Protein AF-A0A8S0PLY7-F1 (afdb_monomer_lite)

Secondary structure (DSSP, 8-state):
------------PPPP-PPPPP---TT-S-PPP-SSTTSPPPPPPPPPPPPPPPPPSS----S------PPPHHHHHHTT-

Foldseek 3Di:
DDDDDDDPPPDDDDDDDDDPDDPDDPPPDDDDDPDPVSDDPDDDDDPPDDDDDDDDPDDCPPDPPPDPPDDDPVVVVVVVD

pLDDT: mean 73.98, std 10.63, range [44.0, 92.69]

Organism: NCBI:txid158383

Structure (mmCIF, N/CA/C/O backbone):
data_AF-A0A8S0PLY7-F1
#
_entry.id   AF-A0A8S0PLY7-F1
#
loop_
_atom_site.group_PDB
_atom_site.id
_atom_site.type_symbol
_atom_site.label_atom_id
_atom_site.label_alt_id
_atom_site.label_comp_id
_atom_site.label_asym_id
_atom_site.label_entity_id
_atom_site.label_seq_id
_atom_site.pdbx_PDB_ins_code
_atom_site.Cartn_x
_atom_site.Cartn_y
_atom_site.Cartn_z
_atom_site.occupancy
_atom_site.B_iso_or_equiv
_atom_site.auth_seq_id
_atom_site.auth_comp_id
_atom_site.auth_asym_id
_atom_site.auth_atom_id
_atom_site.pdbx_PDB_model_num
ATOM 1 N N . MET A 1 1 ? 18.155 29.746 34.401 1.00 44.00 1 MET A N 1
ATOM 2 C CA . MET A 1 1 ? 19.091 29.958 33.272 1.00 44.00 1 MET A CA 1
ATOM 3 C C . MET A 1 1 ? 20.002 28.752 33.273 1.00 44.00 1 MET A C 1
ATOM 5 O O . MET A 1 1 ? 21.119 28.816 33.768 1.00 44.00 1 MET A O 1
ATOM 9 N N . ASP A 1 2 ? 19.464 27.621 32.843 1.00 45.44 2 ASP A N 1
ATOM 10 C CA . ASP A 1 2 ? 20.130 26.334 32.985 1.00 45.44 2 ASP A CA 1
ATOM 11 C C . ASP A 1 2 ? 21.057 26.144 31.781 1.00 45.44 2 ASP A C 1
ATOM 13 O O . ASP A 1 2 ? 20.617 26.147 30.630 1.00 45.44 2 ASP A O 1
ATOM 17 N N . SER A 1 3 ? 22.363 26.100 32.043 1.00 60.62 3 SER A N 1
ATOM 18 C CA . SER A 1 3 ? 23.399 25.946 31.028 1.00 60.62 3 SER A CA 1
ATOM 19 C C . SER A 1 3 ? 23.495 24.483 30.595 1.00 60.62 3 SER A C 1
ATOM 21 O O . SER A 1 3 ? 23.653 23.576 31.410 1.00 60.62 3 SER A O 1
ATOM 23 N N . ILE A 1 4 ? 23.415 24.239 29.286 1.00 64.50 4 ILE A N 1
ATOM 24 C CA . ILE A 1 4 ? 23.660 22.913 28.715 1.00 64.50 4 ILE A CA 1
ATOM 25 C C . ILE A 1 4 ? 25.165 22.647 28.789 1.00 64.50 4 ILE A C 1
ATOM 27 O O . ILE A 1 4 ? 25.953 23.189 28.013 1.00 64.50 4 ILE A O 1
ATOM 31 N N . ALA A 1 5 ? 25.570 21.823 29.752 1.00 65.25 5 ALA A N 1
ATOM 32 C CA . ALA A 1 5 ? 26.925 21.316 29.855 1.00 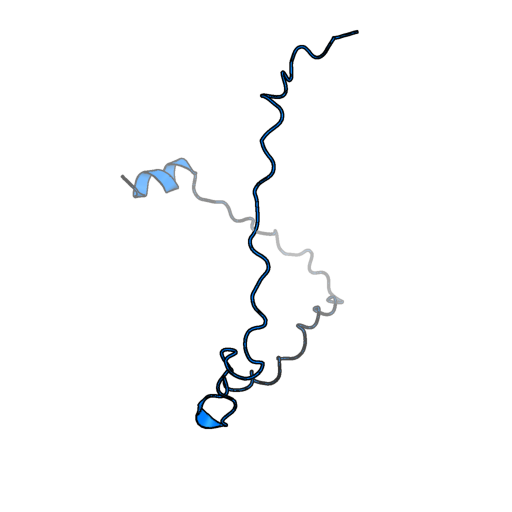65.25 5 ALA A CA 1
ATOM 33 C C . ALA A 1 5 ? 27.155 20.208 28.813 1.00 65.25 5 ALA A C 1
ATOM 35 O O . ALA A 1 5 ? 26.571 19.133 28.892 1.00 65.25 5 ALA A O 1
ATOM 36 N N . GLY A 1 6 ? 28.066 20.472 27.874 1.00 63.75 6 GLY A N 1
ATOM 37 C CA . GLY A 1 6 ? 28.916 19.443 27.279 1.00 63.75 6 GLY A CA 1
ATOM 38 C C . GLY A 1 6 ? 28.350 18.663 26.093 1.00 63.75 6 GLY A C 1
ATOM 39 O O . GLY A 1 6 ? 27.883 17.540 26.238 1.00 63.75 6 GLY A O 1
ATOM 40 N N . ILE A 1 7 ? 28.611 19.161 24.885 1.00 65.62 7 ILE A N 1
ATOM 41 C CA . ILE A 1 7 ? 28.996 18.272 23.782 1.00 65.62 7 ILE A CA 1
ATOM 42 C C . ILE A 1 7 ? 30.431 18.620 23.414 1.00 65.62 7 ILE A C 1
ATOM 44 O O . ILE A 1 7 ? 30.702 19.566 22.679 1.00 65.62 7 ILE A O 1
ATOM 48 N N . MET A 1 8 ? 31.375 17.870 23.979 1.00 65.69 8 MET A N 1
ATOM 49 C CA . MET A 1 8 ? 32.762 17.921 23.542 1.00 65.69 8 MET A CA 1
ATOM 50 C C . MET A 1 8 ? 32.823 17.189 22.198 1.00 65.69 8 MET A C 1
ATOM 52 O O . MET A 1 8 ? 32.856 15.958 22.157 1.00 65.69 8 MET A O 1
ATOM 56 N N . LEU A 1 9 ? 32.732 17.947 21.099 1.00 63.28 9 LEU A N 1
ATOM 57 C CA . LEU A 1 9 ? 32.851 17.426 19.738 1.00 63.28 9 LEU A CA 1
ATOM 58 C C . LEU A 1 9 ? 34.216 16.743 19.620 1.00 63.28 9 LEU A C 1
ATOM 60 O O . LEU A 1 9 ? 35.259 17.394 19.586 1.00 63.28 9 LEU A O 1
ATOM 64 N N . ARG A 1 10 ? 34.203 15.409 19.642 1.00 63.34 10 ARG A N 1
ATOM 65 C CA . ARG A 1 10 ? 35.396 14.584 19.463 1.00 63.34 10 ARG A CA 1
ATOM 66 C C . ARG A 1 10 ? 36.045 14.986 18.134 1.00 63.34 10 ARG A C 1
ATOM 68 O O . ARG A 1 10 ? 35.366 14.962 17.117 1.00 63.34 10 ARG A O 1
ATOM 75 N N . SER A 1 11 ? 37.312 15.403 18.223 1.00 66.62 11 SER A N 1
ATOM 76 C CA . SER A 1 11 ? 38.319 15.698 17.183 1.00 66.62 11 SER A CA 1
ATOM 77 C C . SER A 1 11 ? 37.852 15.856 15.728 1.00 66.62 11 SER A C 1
ATOM 79 O O . SER A 1 11 ? 37.258 14.940 15.166 1.00 66.62 11 SER A O 1
ATOM 81 N N . LEU A 1 12 ? 38.289 16.941 15.071 1.00 68.94 12 LEU A N 1
ATOM 82 C CA . LEU A 1 12 ? 38.223 17.124 13.613 1.00 68.94 12 LEU A CA 1
ATOM 83 C C . LEU A 1 12 ? 38.699 15.853 12.887 1.00 68.94 12 LEU A C 1
ATOM 85 O O . LEU A 1 12 ? 39.889 15.530 12.888 1.00 68.94 12 LEU A O 1
ATOM 89 N N . LEU A 1 13 ? 37.754 15.104 12.315 1.00 72.12 13 LEU A N 1
ATOM 90 C CA . LEU A 1 13 ? 38.051 13.869 11.600 1.00 72.12 13 LEU A CA 1
ATOM 91 C C . LEU A 1 13 ? 38.826 14.200 10.326 1.00 72.12 13 LEU A C 1
ATOM 93 O O . LEU A 1 13 ? 38.538 15.179 9.637 1.00 72.12 13 LEU A O 1
ATOM 97 N N . LYS A 1 14 ? 39.823 13.369 10.011 1.00 77.00 14 LYS A N 1
ATOM 98 C CA . LYS A 1 14 ? 40.588 13.513 8.773 1.00 77.00 14 LYS A CA 1
ATOM 99 C C . LYS A 1 14 ? 39.648 13.329 7.572 1.00 77.00 14 LYS A C 1
ATOM 101 O O . LYS A 1 14 ? 38.852 12.388 7.588 1.00 77.00 14 LYS A O 1
ATOM 106 N N . PRO A 1 15 ? 39.753 14.172 6.530 1.00 74.31 15 PRO A N 1
ATOM 107 C CA . PRO A 1 15 ? 39.008 13.977 5.294 1.00 74.31 15 PRO A CA 1
ATOM 108 C C . PRO A 1 15 ? 39.333 12.611 4.683 1.00 74.31 15 PRO A C 1
ATOM 110 O O . PRO A 1 15 ? 40.500 12.225 4.590 1.00 74.31 15 PRO A O 1
ATOM 113 N N . ILE A 1 16 ? 38.302 11.880 4.265 1.00 78.00 16 ILE A N 1
ATOM 114 C CA . ILE A 1 16 ? 38.465 10.603 3.569 1.00 78.00 16 ILE A CA 1
ATOM 115 C C . ILE A 1 16 ? 38.804 10.909 2.108 1.00 78.00 16 ILE A C 1
ATOM 117 O O . ILE A 1 16 ? 38.050 11.596 1.422 1.00 78.00 16 ILE A O 1
ATOM 121 N N . SER A 1 17 ? 39.944 10.401 1.633 1.00 78.12 17 SER A N 1
ATOM 122 C CA . SER A 1 17 ? 40.315 10.464 0.218 1.00 78.12 17 SER A CA 1
ATOM 123 C C . SER A 1 17 ? 39.481 9.447 -0.557 1.00 78.12 17 SER A C 1
ATOM 125 O O . SER A 1 17 ? 39.680 8.238 -0.429 1.00 78.12 17 SER A O 1
ATOM 127 N N . THR A 1 18 ? 38.518 9.931 -1.338 1.00 77.94 18 THR A N 1
ATOM 128 C CA . THR A 1 18 ? 37.780 9.106 -2.293 1.00 77.94 18 THR A CA 1
ATOM 129 C C . THR A 1 18 ? 38.541 9.074 -3.616 1.00 77.94 18 THR A C 1
ATOM 131 O O . THR A 1 18 ? 38.997 10.102 -4.118 1.00 77.94 18 THR A O 1
ATOM 134 N N . LYS A 1 19 ? 38.716 7.877 -4.184 1.00 80.12 19 LYS A N 1
ATOM 135 C CA . LYS A 1 19 ? 39.219 7.740 -5.555 1.00 80.12 19 LYS A CA 1
ATOM 136 C C . LYS A 1 19 ? 38.141 8.257 -6.518 1.00 80.12 19 LYS A C 1
ATOM 138 O O . LYS A 1 19 ? 36.970 7.946 -6.295 1.00 80.12 19 LYS A O 1
ATOM 143 N N . PRO A 1 20 ? 38.493 9.021 -7.567 1.00 72.25 20 PRO A N 1
ATOM 144 C CA . PRO A 1 20 ? 37.536 9.354 -8.611 1.00 72.25 20 PRO A CA 1
ATOM 145 C C . PRO A 1 20 ? 37.074 8.058 -9.281 1.00 72.25 20 PRO A C 1
ATOM 147 O O . PRO A 1 20 ? 37.900 7.199 -9.596 1.00 72.25 20 PRO A O 1
ATOM 150 N N . MET A 1 21 ? 35.758 7.913 -9.451 1.00 64.75 21 MET A N 1
ATOM 151 C CA . MET A 1 21 ? 35.176 6.816 -10.221 1.00 64.75 21 MET A CA 1
ATOM 152 C C . MET A 1 21 ? 35.812 6.850 -11.615 1.00 64.75 21 MET A C 1
ATOM 154 O O . MET A 1 21 ? 35.814 7.901 -12.264 1.00 64.75 21 MET A O 1
ATOM 158 N N . GLY A 1 22 ? 36.409 5.734 -12.039 1.00 64.50 22 GLY A N 1
ATOM 159 C CA . GLY A 1 22 ? 36.816 5.570 -13.430 1.00 64.50 22 GLY A CA 1
ATOM 160 C C . GLY A 1 22 ? 35.603 5.797 -14.327 1.00 64.50 22 GLY A C 1
ATOM 161 O O . GLY A 1 22 ? 34.470 5.564 -13.909 1.00 64.50 22 GLY A O 1
ATOM 162 N N . LYS A 1 23 ? 35.828 6.309 -15.538 1.00 64.06 23 LYS A N 1
ATOM 163 C CA . LYS A 1 23 ? 34.795 6.277 -16.572 1.00 64.06 23 LYS A CA 1
ATOM 164 C C . LYS A 1 23 ? 34.570 4.802 -16.892 1.00 64.06 23 LYS A C 1
ATOM 166 O O . LYS A 1 23 ? 35.371 4.229 -17.619 1.00 64.06 23 LYS A O 1
ATOM 171 N N . ASP A 1 24 ? 33.574 4.202 -16.251 1.00 60.31 24 ASP A N 1
ATOM 172 C CA . ASP A 1 24 ? 33.067 2.897 -16.648 1.00 60.31 24 ASP A CA 1
ATOM 173 C C . ASP A 1 24 ? 32.603 3.037 -18.098 1.00 60.31 24 ASP A C 1
ATOM 175 O O . ASP A 1 24 ? 31.840 3.953 -18.422 1.00 60.31 24 ASP A O 1
ATOM 179 N N . ASP A 1 25 ? 33.143 2.182 -18.967 1.00 61.47 25 ASP A N 1
ATOM 180 C CA . ASP A 1 25 ? 32.674 2.013 -20.335 1.00 61.47 25 ASP A CA 1
ATOM 181 C C . ASP A 1 25 ? 31.144 1.907 -20.318 1.00 61.47 25 ASP A C 1
ATOM 183 O O . ASP A 1 25 ? 30.563 1.115 -19.572 1.00 61.47 25 ASP A O 1
ATOM 187 N N . GLU A 1 26 ? 30.495 2.745 -21.124 1.00 61.12 26 GLU A N 1
ATOM 188 C CA . GLU A 1 26 ? 29.062 3.072 -21.077 1.00 61.12 26 GLU A CA 1
ATOM 189 C C . GLU A 1 26 ? 28.122 1.883 -21.402 1.00 61.12 26 GLU A C 1
ATOM 191 O O . GLU A 1 26 ? 26.907 2.055 -21.503 1.00 61.12 26 GLU A O 1
ATOM 196 N N . ASP A 1 27 ? 28.657 0.664 -21.510 1.00 60.75 27 ASP A N 1
ATOM 197 C CA . ASP A 1 27 ? 27.977 -0.526 -22.024 1.00 60.75 27 ASP A CA 1
ATOM 198 C C . ASP A 1 27 ? 27.913 -1.722 -21.053 1.00 60.75 27 ASP A C 1
ATOM 200 O O . ASP A 1 27 ? 27.267 -2.721 -21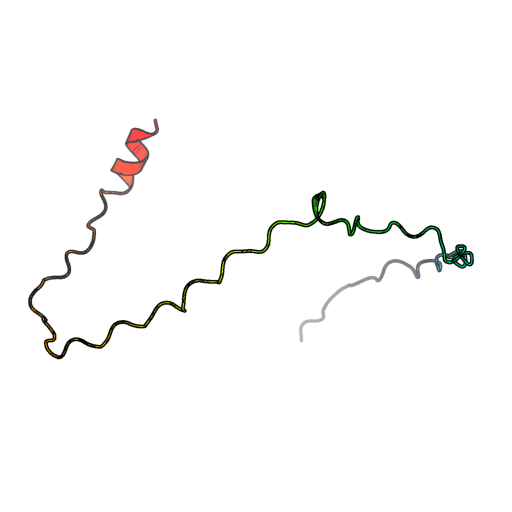.377 1.00 60.75 27 ASP A O 1
ATOM 204 N N . GLU A 1 28 ? 28.491 -1.648 -19.845 1.00 67.06 28 GLU A N 1
ATOM 205 C CA . GLU A 1 28 ? 28.424 -2.747 -18.855 1.00 67.06 28 GLU A CA 1
ATOM 206 C C . GLU A 1 28 ? 27.588 -2.402 -17.610 1.00 67.06 28 GLU A C 1
ATOM 208 O O . GLU A 1 28 ? 27.868 -2.790 -16.477 1.00 67.06 28 GLU A O 1
ATOM 213 N N . HIS A 1 29 ? 26.494 -1.670 -17.806 1.00 74.81 29 HIS A N 1
ATOM 214 C CA . HIS A 1 29 ? 25.480 -1.529 -16.766 1.00 74.81 29 HIS A CA 1
ATOM 215 C C . HIS A 1 29 ? 24.528 -2.730 -16.777 1.00 74.81 29 HIS A C 1
ATOM 217 O O . HIS A 1 29 ? 23.987 -3.111 -17.817 1.00 74.81 29 HIS A O 1
ATOM 223 N N . ALA A 1 30 ? 24.274 -3.310 -15.599 1.00 77.50 30 ALA A N 1
ATOM 224 C CA . ALA A 1 30 ? 23.298 -4.383 -15.432 1.00 77.50 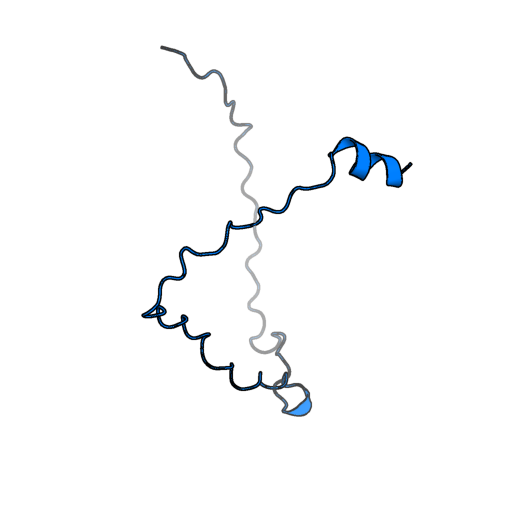30 ALA A CA 1
ATOM 225 C C . ALA A 1 30 ? 21.926 -3.956 -15.990 1.00 77.50 30 ALA A C 1
ATOM 227 O O . ALA A 1 30 ? 21.260 -3.071 -15.447 1.00 77.50 30 ALA A O 1
ATOM 228 N N . LYS A 1 31 ? 21.499 -4.589 -17.089 1.00 82.12 31 LYS A N 1
ATOM 229 C CA . LYS A 1 31 ? 20.249 -4.272 -17.786 1.00 82.12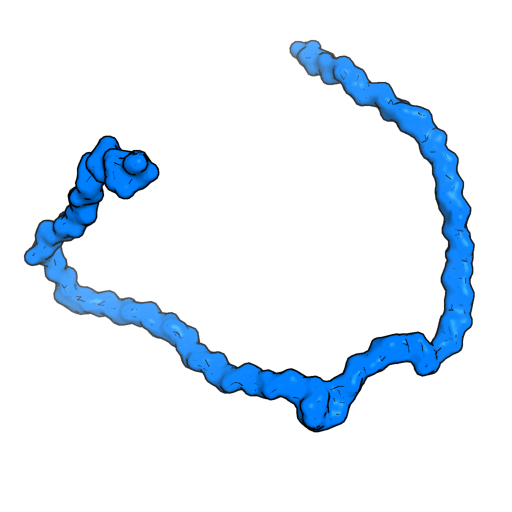 31 LYS A CA 1
ATOM 230 C C . LYS A 1 31 ? 19.165 -5.265 -17.395 1.00 82.12 31 LYS A C 1
ATOM 232 O O . LYS A 1 31 ? 19.364 -6.477 -17.442 1.00 82.12 31 LYS A O 1
ATOM 237 N N . THR A 1 32 ? 17.997 -4.758 -17.019 1.00 84.06 32 THR A N 1
ATOM 238 C CA . THR A 1 32 ? 16.853 -5.618 -16.716 1.00 84.06 32 THR A CA 1
ATOM 239 C C . THR A 1 32 ? 16.356 -6.317 -17.991 1.00 84.06 32 THR A C 1
ATOM 241 O O . THR A 1 32 ? 16.277 -5.690 -19.057 1.00 84.06 32 THR A O 1
ATOM 244 N N . PRO A 1 33 ? 16.020 -7.619 -17.918 1.00 89.12 33 PRO A N 1
ATOM 245 C CA . PRO A 1 33 ? 15.557 -8.363 -19.080 1.00 89.12 33 PRO A CA 1
ATOM 246 C C . PRO A 1 33 ? 14.209 -7.801 -19.551 1.00 89.12 33 PRO A C 1
ATOM 248 O O . PRO A 1 33 ? 13.248 -7.696 -18.787 1.00 89.12 33 PRO A O 1
ATOM 251 N N . THR A 1 34 ? 14.156 -7.393 -20.819 1.00 84.31 34 THR A N 1
ATOM 252 C CA . THR A 1 34 ? 13.023 -6.662 -21.418 1.00 84.31 34 THR A CA 1
ATOM 253 C C . THR A 1 34 ? 12.113 -7.548 -22.277 1.00 84.31 34 THR A C 1
ATOM 255 O O . THR A 1 34 ? 11.129 -7.046 -22.833 1.00 84.31 34 THR A O 1
ATOM 258 N N . SER A 1 35 ? 12.432 -8.845 -22.396 1.00 90.69 35 SER A N 1
ATOM 259 C CA . SER A 1 35 ? 11.661 -9.808 -23.185 1.00 90.69 35 SER A CA 1
ATOM 260 C C . SER A 1 35 ? 10.252 -10.000 -22.614 1.00 90.69 35 SER A C 1
ATOM 262 O O . SER A 1 35 ? 9.980 -9.724 -21.444 1.00 90.69 35 SER A O 1
ATOM 264 N N . ALA A 1 36 ? 9.318 -10.433 -23.464 1.00 87.19 36 ALA A N 1
ATOM 265 C CA . ALA A 1 36 ? 7.933 -10.657 -23.050 1.00 87.19 36 ALA A CA 1
ATOM 266 C C . ALA A 1 36 ? 7.829 -11.754 -21.977 1.00 87.19 36 ALA A C 1
ATOM 268 O O . ALA A 1 36 ? 7.045 -11.606 -21.044 1.00 87.19 36 ALA A O 1
ATOM 269 N N . ASP A 1 37 ? 8.676 -12.782 -22.070 1.00 88.12 37 ASP A N 1
ATOM 270 C CA . ASP A 1 37 ? 8.687 -13.933 -21.160 1.00 88.12 37 ASP A CA 1
ATOM 271 C C . ASP A 1 37 ? 9.253 -13.600 -19.772 1.00 88.12 37 ASP A C 1
ATOM 273 O O . ASP A 1 37 ? 8.897 -14.240 -18.786 1.00 88.12 37 ASP A O 1
ATOM 277 N N . SER A 1 38 ? 10.110 -12.576 -19.669 1.00 90.44 38 SER A N 1
ATOM 278 C CA . SER A 1 38 ? 10.632 -12.078 -18.389 1.00 90.44 38 SER A CA 1
ATOM 279 C C . SER A 1 38 ? 9.803 -10.932 -17.806 1.00 90.44 38 SER A C 1
ATOM 281 O O . SER A 1 38 ? 10.102 -10.441 -16.714 1.00 90.44 38 SER A O 1
ATOM 283 N N . ARG A 1 39 ? 8.785 -10.447 -18.529 1.00 86.50 39 ARG A N 1
ATOM 284 C CA . ARG A 1 39 ? 7.958 -9.326 -18.085 1.00 86.50 39 ARG A CA 1
ATOM 285 C C . ARG A 1 39 ? 7.001 -9.802 -16.998 1.00 86.50 39 ARG A C 1
ATOM 287 O O . ARG A 1 39 ? 6.202 -10.707 -17.214 1.00 86.50 39 ARG A O 1
ATOM 294 N N . ILE A 1 40 ? 7.025 -9.125 -15.852 1.00 86.56 40 ILE A N 1
ATOM 295 C CA . ILE A 1 40 ? 6.052 -9.356 -14.780 1.00 86.56 40 ILE A CA 1
ATOM 296 C C . ILE A 1 40 ? 4.635 -9.178 -15.361 1.00 86.56 40 ILE A C 1
ATOM 298 O O . ILE A 1 40 ? 4.376 -8.145 -15.997 1.00 86.56 40 ILE A O 1
ATOM 302 N N . PRO A 1 41 ? 3.720 -10.150 -15.173 1.00 85.56 41 PRO A N 1
ATOM 303 C CA . PRO A 1 41 ? 2.346 -10.036 -15.644 1.00 85.56 41 PRO A CA 1
ATOM 304 C C . PRO A 1 41 ? 1.719 -8.720 -15.184 1.00 85.56 41 PRO A C 1
ATOM 306 O O . PRO A 1 41 ? 1.852 -8.324 -14.024 1.00 85.56 41 PRO A O 1
ATOM 309 N N . ARG A 1 42 ? 1.041 -8.016 -16.097 1.00 80.75 42 ARG A N 1
ATOM 310 C CA . ARG A 1 42 ? 0.364 -6.767 -15.737 1.00 80.75 42 ARG A CA 1
ATOM 311 C C . ARG A 1 42 ? -0.700 -7.071 -14.690 1.00 80.75 42 ARG A C 1
ATOM 313 O O . ARG A 1 42 ? -1.503 -7.984 -14.873 1.00 80.75 42 ARG A O 1
ATOM 320 N N . MET A 1 43 ? -0.707 -6.282 -13.616 1.00 75.19 43 MET A N 1
ATOM 321 C CA . MET A 1 43 ? -1.783 -6.325 -12.634 1.00 75.19 43 MET A CA 1
ATOM 322 C C . MET A 1 43 ? -3.116 -6.145 -13.362 1.00 75.19 43 MET A C 1
ATOM 324 O O . MET A 1 43 ? -3.247 -5.272 -14.225 1.00 75.19 43 MET A O 1
ATOM 328 N N . LEU A 1 44 ? -4.085 -7.000 -13.030 1.00 79.75 44 LEU A N 1
ATOM 329 C CA . LEU A 1 44 ? -5.459 -6.879 -13.506 1.00 79.75 44 LEU A CA 1
ATOM 330 C C . LEU A 1 44 ? -5.959 -5.452 -13.249 1.00 79.75 44 LEU A C 1
ATOM 332 O O . LEU A 1 44 ? -5.510 -4.798 -12.304 1.00 79.75 44 LEU A O 1
ATOM 336 N N . ALA A 1 45 ? -6.876 -4.968 -14.092 1.00 87.06 45 ALA A N 1
ATOM 337 C CA . ALA A 1 45 ? -7.472 -3.651 -13.902 1.00 87.06 45 ALA A CA 1
ATOM 338 C C . ALA A 1 45 ? -7.945 -3.516 -12.447 1.00 87.06 45 ALA A C 1
ATOM 340 O O . ALA A 1 45 ? -8.711 -4.352 -11.963 1.00 87.06 45 ALA A O 1
ATOM 341 N N . CYS A 1 46 ? -7.427 -2.500 -11.749 1.00 82.12 46 CYS A N 1
ATOM 342 C CA . CYS A 1 46 ? -7.758 -2.265 -10.351 1.00 82.12 46 CYS A CA 1
ATOM 343 C C . CYS A 1 46 ? -9.286 -2.191 -10.230 1.00 82.12 46 CYS A C 1
ATOM 345 O O . CYS A 1 46 ? -9.908 -1.463 -11.018 1.00 82.12 46 CYS A O 1
ATOM 347 N N . PRO A 1 47 ? -9.913 -2.944 -9.307 1.00 87.69 47 PRO A N 1
ATOM 348 C CA . PRO A 1 47 ? -11.345 -2.828 -9.117 1.00 87.69 47 PRO A CA 1
ATOM 349 C C . PRO A 1 47 ? -11.696 -1.366 -8.800 1.00 87.69 47 PRO A C 1
ATOM 351 O O . PRO A 1 47 ? -10.891 -0.647 -8.198 1.00 87.69 47 PRO A O 1
ATOM 354 N N . PRO A 1 48 ? -12.885 -0.893 -9.207 1.00 88.75 48 PRO A N 1
ATOM 355 C CA . PRO A 1 48 ? -13.299 0.473 -8.930 1.00 88.75 48 PRO A CA 1
ATOM 356 C C . PRO A 1 48 ? -13.233 0.757 -7.427 1.00 88.75 48 PRO A C 1
ATOM 358 O O . PRO A 1 48 ? -13.517 -0.120 -6.607 1.00 88.75 48 PRO A O 1
ATOM 361 N N . ALA A 1 49 ? -12.888 1.998 -7.075 1.00 91.94 49 ALA A N 1
ATOM 362 C CA . ALA A 1 49 ? -12.773 2.419 -5.685 1.00 91.94 49 ALA A CA 1
ATOM 363 C C . ALA A 1 49 ? -14.031 2.025 -4.882 1.00 91.94 49 ALA A C 1
ATOM 365 O O . ALA A 1 49 ? -15.154 2.232 -5.370 1.00 91.94 49 ALA A O 1
ATOM 366 N N . PRO A 1 50 ? -13.874 1.489 -3.656 1.00 92.69 50 PRO A N 1
ATOM 367 C CA . PRO A 1 50 ? -15.002 1.183 -2.791 1.00 92.69 50 PRO A CA 1
ATOM 368 C C . PRO A 1 50 ? -15.926 2.395 -2.655 1.00 92.69 50 PRO A C 1
ATOM 370 O O . PRO A 1 50 ? -15.517 3.478 -2.231 1.00 92.69 50 PRO A O 1
ATOM 373 N N . LYS A 1 51 ? -17.196 2.229 -3.034 1.00 91.31 51 LYS A N 1
ATOM 374 C CA . LYS A 1 51 ? -18.182 3.307 -2.939 1.00 91.31 51 LYS A CA 1
ATOM 375 C C . LYS A 1 51 ? -18.632 3.446 -1.490 1.00 91.31 51 LYS A C 1
ATOM 377 O O . LYS A 1 51 ? -19.087 2.479 -0.878 1.00 91.31 51 LYS A O 1
ATOM 382 N N . LYS A 1 52 ? -18.563 4.667 -0.953 1.00 89.38 52 LYS A N 1
ATOM 383 C CA . LYS A 1 52 ? -19.147 4.992 0.354 1.00 89.38 52 LYS A CA 1
ATOM 384 C C . LYS A 1 52 ? -20.634 4.623 0.334 1.00 89.38 52 LYS A C 1
ATOM 386 O O . LYS A 1 52 ? -21.345 4.965 -0.613 1.00 89.38 52 LYS A O 1
ATOM 391 N N . ARG A 1 53 ? -21.109 3.909 1.359 1.00 84.12 53 ARG A N 1
ATOM 392 C CA . ARG A 1 53 ? -22.533 3.557 1.470 1.00 84.12 53 ARG A CA 1
ATOM 393 C C . ARG A 1 53 ? -23.367 4.839 1.482 1.00 84.12 53 ARG A C 1
ATOM 395 O O . ARG A 1 53 ? -23.034 5.781 2.201 1.00 84.12 53 ARG A O 1
ATOM 402 N N . LYS A 1 54 ? -24.455 4.866 0.703 1.00 85.88 54 LYS A N 1
ATOM 403 C CA . LYS A 1 54 ? -25.453 5.938 0.802 1.00 85.88 54 LYS A CA 1
ATOM 404 C C . LYS A 1 54 ? -26.029 5.945 2.224 1.00 85.88 54 LYS A C 1
ATOM 406 O O . LYS A 1 54 ? -26.278 4.859 2.758 1.00 85.88 54 LYS A O 1
ATOM 411 N N . PRO A 1 55 ? -26.232 7.124 2.836 1.00 79.88 55 PRO A N 1
ATOM 412 C CA . PRO A 1 55 ? -26.918 7.198 4.115 1.00 79.88 55 PRO A CA 1
ATOM 413 C C . PRO A 1 55 ? -28.314 6.588 3.960 1.00 79.88 55 PRO A C 1
ATOM 415 O O . PRO A 1 55 ? -29.016 6.856 2.985 1.00 79.88 55 PRO A O 1
ATOM 418 N N . SER A 1 56 ? -28.692 5.725 4.902 1.00 77.31 56 SER A N 1
ATOM 419 C CA . SER A 1 56 ? -30.061 5.219 4.986 1.00 77.31 56 SER A CA 1
ATOM 420 C C . SER A 1 56 ? -30.991 6.392 5.294 1.00 77.31 56 SER A C 1
ATOM 422 O O . SER A 1 56 ? -30.722 7.147 6.226 1.00 77.31 56 SER A O 1
ATOM 424 N N . SER A 1 57 ? -32.100 6.526 4.564 1.00 72.19 57 SER A N 1
ATOM 425 C CA . SER A 1 57 ? -33.183 7.459 4.920 1.00 72.19 57 SER A CA 1
ATOM 426 C C . SER A 1 57 ? -33.891 7.060 6.218 1.00 72.19 57 SER A C 1
ATOM 428 O O . SER A 1 57 ? -34.626 7.852 6.800 1.00 72.19 57 SER A O 1
ATOM 430 N N . ARG A 1 58 ? -33.658 5.831 6.690 1.00 70.75 58 ARG A N 1
ATOM 431 C CA . ARG A 1 58 ? -34.221 5.277 7.914 1.00 70.75 58 ARG A CA 1
ATOM 432 C C . ARG A 1 58 ? -33.092 5.070 8.919 1.00 70.75 58 ARG A C 1
ATOM 434 O O . ARG A 1 58 ? -32.342 4.094 8.837 1.00 70.75 58 ARG A O 1
ATOM 441 N N . CYS A 1 59 ? -32.936 6.018 9.839 1.00 61.38 59 CYS A N 1
ATOM 442 C CA . CYS A 1 59 ? -32.093 5.828 11.009 1.00 61.38 59 CYS A CA 1
ATOM 443 C C . CYS A 1 59 ? -32.820 4.883 11.975 1.00 61.38 59 CYS A C 1
ATOM 445 O O . CYS A 1 59 ? -33.767 5.280 12.650 1.00 61.38 59 CYS A O 1
ATOM 447 N N . HIS A 1 60 ? -32.423 3.613 12.009 1.00 66.31 60 HIS A N 1
ATOM 448 C CA . HIS A 1 60 ? -32.927 2.672 13.003 1.00 66.31 60 HIS A CA 1
ATOM 449 C C . HIS A 1 60 ? -32.142 2.853 14.312 1.00 66.31 60 HIS A C 1
ATOM 451 O O . HIS A 1 60 ? -31.189 2.124 14.567 1.00 66.31 60 HIS A O 1
ATOM 457 N N . TYR A 1 61 ? -32.563 3.793 15.165 1.00 61.88 61 TYR A N 1
ATOM 458 C CA . TYR A 1 61 ? -32.149 3.882 16.581 1.00 61.88 61 TYR A CA 1
ATOM 459 C C . TYR A 1 61 ? -32.810 2.785 17.448 1.00 61.88 61 TYR A C 1
ATOM 461 O O . TYR A 1 61 ? -33.190 3.021 18.588 1.00 61.88 61 TYR A O 1
ATOM 469 N N . ALA A 1 62 ? -33.016 1.587 16.899 1.00 64.00 62 ALA A N 1
ATOM 470 C CA . ALA A 1 62 ? -33.823 0.531 17.517 1.00 64.00 62 ALA A CA 1
ATOM 471 C C . ALA A 1 62 ? -33.029 -0.760 17.759 1.00 64.00 62 ALA A C 1
ATOM 473 O O . ALA A 1 62 ? -33.587 -1.850 17.756 1.00 64.00 62 ALA A O 1
ATOM 474 N N . GLY A 1 63 ? -31.717 -0.646 17.934 1.00 63.72 63 GLY A N 1
ATOM 475 C CA . GLY A 1 63 ? -30.887 -1.740 18.409 1.00 63.72 63 GLY A CA 1
ATOM 476 C C . GLY A 1 63 ? -29.975 -1.177 19.472 1.00 63.72 63 GLY A C 1
ATOM 477 O O . GLY A 1 63 ? -29.144 -0.318 19.169 1.00 63.72 63 GLY A O 1
ATOM 478 N N . VAL A 1 64 ? -30.144 -1.628 20.713 1.00 65.25 64 VAL A N 1
ATOM 479 C CA . VAL A 1 64 ? -29.079 -1.543 21.711 1.00 65.25 64 VAL A CA 1
ATOM 480 C C . VAL A 1 64 ? -27.842 -2.090 21.004 1.00 65.25 64 VAL A C 1
ATOM 482 O O . VAL A 1 64 ? -27.848 -3.233 20.558 1.00 65.25 64 VAL A O 1
ATOM 485 N N . ARG A 1 65 ? -26.837 -1.242 20.756 1.00 67.81 65 ARG A N 1
ATOM 486 C CA . ARG A 1 65 ? -25.546 -1.718 20.259 1.00 67.81 65 ARG A CA 1
ATOM 487 C C . ARG A 1 65 ? -25.041 -2.650 21.347 1.00 67.81 65 ARG A C 1
ATOM 489 O O . ARG A 1 65 ? -24.593 -2.172 22.383 1.00 67.81 65 ARG A O 1
ATOM 496 N N . GLU A 1 66 ? -25.189 -3.950 21.141 1.00 71.44 66 GLU A N 1
ATOM 497 C CA . GLU A 1 66 ? -24.546 -4.946 21.981 1.00 71.44 66 GLU A CA 1
ATOM 498 C C . GLU A 1 66 ? -23.051 -4.736 21.782 1.00 71.44 66 GLU A C 1
ATOM 500 O O . GLU A 1 66 ? -22.466 -5.064 20.748 1.00 71.44 66 GLU A O 1
ATOM 505 N N . PHE A 1 67 ? -22.455 -4.026 22.735 1.00 75.50 67 PHE A N 1
ATOM 506 C CA . PHE A 1 67 ? -21.016 -3.951 22.825 1.00 75.50 67 PHE A CA 1
ATOM 507 C C . PHE A 1 67 ? -20.524 -5.367 23.091 1.00 75.50 67 PHE A C 1
ATOM 509 O O . PHE A 1 67 ? -21.133 -6.111 23.860 1.00 75.50 67 PHE A O 1
ATOM 516 N N . PHE A 1 68 ? -19.427 -5.738 22.435 1.00 73.69 68 PHE A N 1
ATOM 517 C CA . PHE A 1 68 ? -18.709 -6.941 22.811 1.00 73.69 68 PHE A CA 1
ATOM 518 C C . PHE A 1 68 ? -18.393 -6.823 24.302 1.00 73.69 68 PHE A C 1
ATOM 520 O O . PHE A 1 68 ? -17.739 -5.861 24.704 1.00 73.69 68 PHE A O 1
ATOM 527 N N . ASN A 1 69 ? -18.923 -7.741 25.108 1.00 74.19 69 ASN A N 1
ATOM 528 C CA . ASN A 1 69 ? -18.571 -7.863 26.511 1.00 74.19 69 ASN A CA 1
ATOM 529 C C . ASN A 1 69 ? -17.450 -8.902 26.568 1.00 74.19 69 ASN A C 1
ATOM 531 O O . ASN A 1 69 ? -17.757 -10.099 26.587 1.00 74.19 69 ASN A O 1
ATOM 535 N N . PRO A 1 70 ? -16.176 -8.485 26.428 1.00 76.81 70 PRO A N 1
ATOM 536 C CA . PRO A 1 70 ? -15.083 -9.435 26.392 1.00 76.81 70 PRO A CA 1
ATOM 537 C C . PRO A 1 70 ? -15.112 -10.282 27.667 1.00 76.81 70 PRO A C 1
ATOM 539 O O . PRO A 1 70 ? -15.426 -9.749 28.735 1.00 76.81 70 PRO A O 1
ATOM 542 N N . PRO A 1 71 ? -14.797 -11.587 27.568 1.00 80.25 7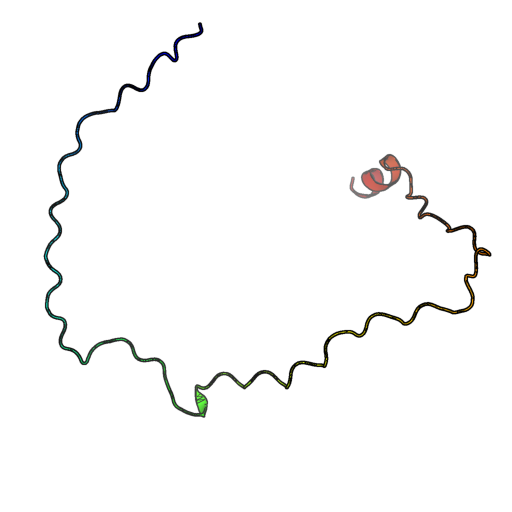1 PRO A N 1
ATOM 543 C CA . PRO A 1 71 ? -14.555 -12.386 28.758 1.00 80.25 71 PRO A CA 1
ATOM 544 C C . PRO A 1 71 ? -13.503 -11.682 29.613 1.00 80.25 71 PRO A C 1
ATOM 546 O O . PRO A 1 71 ? -12.613 -11.008 29.084 1.00 80.25 71 PRO A O 1
ATOM 549 N N . ASP A 1 72 ? -13.643 -11.819 30.927 1.00 81.75 72 ASP A N 1
ATOM 550 C CA . ASP A 1 72 ? -12.725 -11.207 31.874 1.00 81.75 72 ASP A CA 1
ATOM 551 C C . ASP A 1 72 ? -11.272 -11.537 31.498 1.00 81.75 72 ASP A C 1
ATOM 553 O O . ASP A 1 72 ? -10.962 -12.667 31.104 1.00 81.75 72 ASP A O 1
ATOM 557 N N . LEU A 1 73 ? -10.395 -10.531 31.562 1.00 78.38 73 LEU A N 1
ATOM 558 C CA . LEU A 1 73 ? -9.024 -10.634 31.056 1.00 78.38 73 LEU A CA 1
ATOM 559 C C . LEU A 1 73 ? -8.292 -11.806 31.714 1.00 78.38 73 LEU A C 1
ATOM 561 O O . LEU A 1 73 ? -7.551 -12.522 31.045 1.00 78.38 73 LEU A O 1
ATOM 565 N N . GLU A 1 74 ? -8.572 -12.067 32.989 1.00 72.56 74 GLU A N 1
ATOM 566 C CA . GLU A 1 74 ? -7.998 -13.177 33.742 1.00 72.56 74 GLU A CA 1
ATOM 567 C C . GLU A 1 74 ? -8.395 -14.538 33.149 1.00 72.56 74 GLU A C 1
ATOM 569 O O . GLU A 1 74 ? -7.582 -15.460 33.118 1.00 72.56 74 GLU A O 1
ATOM 574 N N . THR A 1 75 ? -9.601 -14.653 32.585 1.00 76.00 75 THR A N 1
ATOM 575 C CA . THR A 1 75 ? -10.091 -15.873 31.918 1.00 76.00 75 THR A CA 1
ATOM 576 C C . THR A 1 75 ? -9.356 -16.131 30.598 1.00 76.00 75 THR A C 1
ATOM 578 O O . THR A 1 75 ? -9.099 -17.280 30.245 1.00 76.00 75 THR A O 1
ATOM 581 N N . VAL A 1 76 ? -8.977 -15.072 29.874 1.00 73.12 76 VAL A N 1
ATOM 582 C CA . VAL A 1 76 ? -8.247 -15.172 28.594 1.00 73.12 76 VAL A CA 1
ATOM 583 C C . VAL A 1 76 ? -6.807 -15.652 28.805 1.00 73.12 76 VAL A C 1
ATOM 585 O O . VAL A 1 76 ? -6.266 -16.376 27.969 1.00 73.12 76 VAL A O 1
ATOM 588 N N . PHE A 1 77 ? -6.184 -15.279 29.925 1.00 75.94 77 PHE A N 1
ATOM 589 C CA . PHE A 1 77 ? -4.804 -15.665 30.231 1.00 75.94 77 PHE A CA 1
ATOM 590 C C . PHE A 1 77 ? -4.677 -17.032 30.924 1.00 75.94 77 PHE A C 1
ATOM 592 O O . PHE A 1 77 ? -3.611 -17.636 30.851 1.00 75.94 77 PHE A O 1
ATOM 599 N N . GLN A 1 78 ? -5.748 -17.563 31.525 1.00 72.44 78 GLN A N 1
ATOM 600 C CA . GLN A 1 78 ? -5.750 -18.886 32.174 1.00 72.44 78 GLN A CA 1
ATOM 601 C C . GLN A 1 78 ? -5.712 -20.070 31.193 1.00 72.44 78 GLN A C 1
ATOM 603 O O . GLN A 1 78 ? -5.280 -21.157 31.560 1.00 72.44 78 GLN A O 1
ATOM 608 N N . THR A 1 79 ? -6.129 -19.892 29.937 1.00 63.28 79 THR A N 1
ATOM 609 C CA . THR A 1 79 ? -6.117 -20.974 28.931 1.00 63.28 79 THR A CA 1
ATOM 610 C C . THR A 1 79 ? -4.764 -21.164 28.232 1.00 63.28 79 THR A C 1
ATOM 612 O O . THR A 1 79 ? -4.670 -21.973 27.311 1.00 63.28 79 THR A O 1
ATOM 615 N N . LEU A 1 80 ? -3.737 -20.393 28.612 1.00 63.22 80 LEU A N 1
ATOM 616 C CA . LEU A 1 80 ? -2.388 -20.429 28.020 1.00 63.22 80 LEU A CA 1
ATOM 617 C C . LEU A 1 80 ? -1.303 -20.975 28.969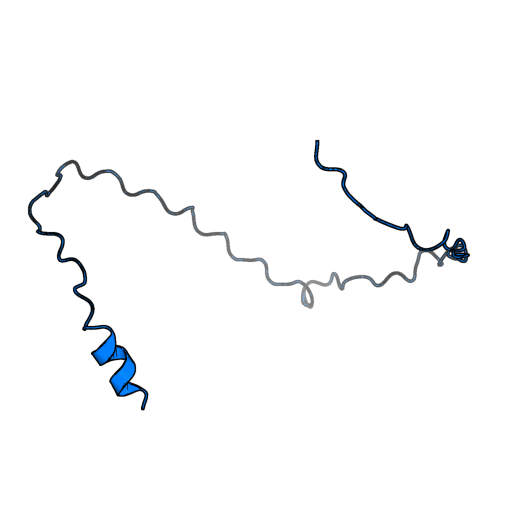 1.00 63.22 80 LEU A C 1
ATOM 619 O O . LEU A 1 80 ? -0.127 -20.975 28.602 1.00 63.22 80 LEU A O 1
ATOM 623 N N . THR A 1 81 ? -1.688 -21.431 30.160 1.00 58.50 81 THR A N 1
ATOM 624 C CA . THR A 1 81 ? -0.844 -22.175 31.116 1.00 58.50 81 THR A CA 1
ATOM 625 C C . THR A 1 81 ? -1.105 -23.667 31.027 1.00 58.50 81 THR A C 1
ATOM 627 O O . THR A 1 81 ? -0.112 -24.426 31.044 1.00 58.50 81 THR A O 1
#

InterPro domains:
  IPR040389 Cyclin-dependent protein kinase inhibitor SMR [PTHR33142] (21-78)

Sequence (81 aa):
MDSIAGIMLRSLLKPISTKPMGKDDEDEHAKTPTSADSRIPRMLACPPAPKKRKPSSRCHYAGVREFFNPPDLETVFQTLT

Radius of gyration: 33.11 Å; chains: 1; bounding box: 75×52×57 Å